Protein AF-A0A5C6DWG0-F1 (afdb_monomer_lite)

Sequence (123 aa):
MSDRATTPTRVESNRATRANASRDSISRRRLQLSQSQAAAWLCYLNQRLTSEQPRCESLDELRAQLADACWLARWKREQVDLEFCLSLLPGLTESLLGLSQQDQDREDFDVLEDMIRAVLVEN

Structure (mmCIF, N/CA/C/O backbone):
data_AF-A0A5C6DWG0-F1
#
_entry.id   AF-A0A5C6DWG0-F1
#
loop_
_atom_site.group_PDB
_atom_site.id
_atom_site.type_symbol
_atom_site.label_atom_id
_atom_site.label_alt_id
_atom_site.label_comp_id
_atom_site.label_asym_id
_atom_site.label_entity_id
_atom_site.label_seq_id
_atom_site.pdbx_PDB_ins_code
_atom_site.Cartn_x
_atom_site.Cartn_y
_atom_site.Cartn_z
_atom_site.occupancy
_atom_site.B_iso_or_equiv
_atom_site.auth_seq_id
_atom_site.auth_comp_id
_atom_site.auth_asym_id
_atom_site.auth_atom_id
_atom_site.pdbx_PDB_model_num
ATOM 1 N N . MET A 1 1 ? 29.738 -17.937 -70.908 1.00 40.81 1 MET A N 1
ATOM 2 C CA . MET A 1 1 ? 28.450 -17.615 -71.558 1.00 40.81 1 MET A CA 1
ATOM 3 C C . MET A 1 1 ? 27.417 -18.451 -70.818 1.00 40.81 1 MET A C 1
ATOM 5 O O . MET A 1 1 ? 27.542 -19.664 -70.853 1.00 40.81 1 MET A O 1
ATOM 9 N N . SER A 1 2 ? 26.763 -17.871 -69.806 1.00 39.72 2 SER A N 1
ATOM 10 C CA . SER A 1 2 ? 25.406 -17.287 -69.911 1.00 39.72 2 SER A CA 1
ATOM 11 C C . SER A 1 2 ? 24.374 -18.368 -70.240 1.00 39.72 2 SER A C 1
ATOM 13 O O . SER A 1 2 ? 24.557 -19.081 -71.212 1.00 39.72 2 SER A O 1
ATOM 15 N N . ASP A 1 3 ? 23.263 -18.557 -69.539 1.00 36.59 3 ASP A N 1
ATOM 16 C CA . ASP A 1 3 ? 22.615 -17.849 -68.433 1.00 36.59 3 ASP A CA 1
ATOM 17 C C . ASP A 1 3 ? 21.396 -18.713 -68.023 1.00 36.59 3 ASP A C 1
ATOM 19 O O . ASP A 1 3 ? 20.842 -19.374 -68.893 1.00 36.59 3 ASP A O 1
ATOM 23 N N . ARG A 1 4 ? 20.972 -18.628 -66.746 1.00 40.03 4 ARG A N 1
ATOM 24 C CA . ARG A 1 4 ? 19.569 -18.626 -66.235 1.00 40.03 4 ARG A CA 1
ATOM 25 C C . ARG A 1 4 ? 18.587 -19.758 -66.633 1.00 40.03 4 ARG A C 1
ATOM 27 O O . ARG A 1 4 ? 18.514 -20.196 -67.761 1.00 40.03 4 ARG A O 1
ATOM 34 N N . ALA A 1 5 ? 17.654 -20.210 -65.799 1.00 42.56 5 ALA A N 1
ATOM 35 C CA . ALA A 1 5 ? 17.232 -19.859 -64.450 1.00 42.56 5 ALA A CA 1
ATOM 36 C C . ALA A 1 5 ? 16.359 -21.020 -63.939 1.00 42.56 5 ALA A C 1
ATOM 38 O O . ALA A 1 5 ? 15.421 -21.425 -64.621 1.00 42.56 5 ALA A O 1
ATOM 39 N N . THR A 1 6 ? 16.634 -21.520 -62.736 1.00 46.94 6 THR A N 1
ATOM 40 C CA . THR A 1 6 ? 15.710 -22.403 -62.016 1.00 46.94 6 THR A CA 1
ATOM 41 C C . THR A 1 6 ? 14.940 -21.545 -61.026 1.00 46.94 6 THR A C 1
ATOM 43 O O . THR A 1 6 ? 15.509 -21.033 -60.065 1.00 46.94 6 THR A O 1
ATOM 46 N N . THR A 1 7 ? 13.656 -21.351 -61.291 1.00 58.94 7 THR A N 1
ATOM 47 C CA . THR A 1 7 ? 12.691 -20.707 -60.399 1.00 58.94 7 THR A CA 1
ATOM 48 C C . THR A 1 7 ? 12.403 -21.628 -59.211 1.00 58.94 7 THR A C 1
ATOM 50 O O . THR A 1 7 ? 11.969 -22.756 -59.437 1.00 58.94 7 THR A O 1
ATOM 53 N N . PRO A 1 8 ? 12.544 -21.187 -57.951 1.00 47.03 8 PRO A N 1
ATOM 54 C CA . PRO A 1 8 ? 11.820 -21.800 -56.856 1.00 47.03 8 PRO A CA 1
ATOM 55 C C . PRO A 1 8 ? 10.548 -20.993 -56.596 1.00 47.03 8 PRO A C 1
ATOM 57 O O . PRO A 1 8 ? 10.582 -19.844 -56.151 1.00 47.03 8 PRO A O 1
ATOM 60 N N . THR A 1 9 ? 9.419 -21.629 -56.893 1.00 46.72 9 THR A N 1
ATOM 61 C CA . THR A 1 9 ? 8.074 -21.245 -56.468 1.00 46.72 9 THR A CA 1
ATOM 62 C C . THR A 1 9 ? 8.080 -21.005 -54.959 1.00 46.72 9 THR A C 1
ATOM 64 O O . THR A 1 9 ? 8.202 -21.935 -54.162 1.00 46.72 9 THR A O 1
ATOM 67 N N . ARG A 1 10 ? 7.999 -19.733 -54.563 1.00 43.41 10 ARG A N 1
ATOM 68 C CA . ARG A 1 10 ? 7.852 -19.309 -53.172 1.00 43.41 10 ARG A CA 1
ATOM 69 C C . ARG A 1 10 ? 6.472 -19.755 -52.707 1.00 43.41 10 ARG A C 1
ATOM 71 O O . ARG A 1 10 ? 5.480 -19.115 -53.033 1.00 43.41 10 ARG A O 1
ATOM 78 N N . VAL A 1 11 ? 6.433 -20.861 -51.970 1.00 50.44 11 VAL A N 1
ATOM 79 C CA . VAL A 1 11 ? 5.254 -21.283 -51.216 1.00 50.44 11 VAL A CA 1
ATOM 80 C C . VAL A 1 11 ? 4.867 -20.114 -50.317 1.00 50.44 11 VAL A C 1
ATOM 82 O O . VAL A 1 11 ? 5.652 -19.671 -49.472 1.00 50.44 11 VAL A O 1
ATOM 85 N N . GLU A 1 12 ? 3.684 -19.567 -50.580 1.00 44.91 12 GLU A N 1
ATOM 86 C CA . GLU A 1 12 ? 3.007 -18.597 -49.738 1.00 44.91 12 GLU A CA 1
ATOM 87 C C . GLU A 1 12 ? 2.925 -19.178 -48.332 1.00 44.91 12 GLU A C 1
ATOM 89 O O . GLU A 1 12 ? 2.140 -20.072 -48.023 1.00 44.91 12 GLU A O 1
ATOM 94 N N . SER A 1 13 ? 3.815 -18.691 -47.472 1.00 43.88 13 SER A N 1
ATOM 95 C CA . SER A 1 13 ? 3.725 -18.929 -46.047 1.00 43.88 13 SER A CA 1
ATOM 96 C C . SER A 1 13 ? 2.511 -18.141 -45.585 1.00 43.88 13 SER A C 1
ATOM 98 O O . SER A 1 13 ? 2.581 -16.919 -45.425 1.00 43.88 13 SER A O 1
ATOM 100 N N . ASN A 1 14 ? 1.386 -18.852 -45.488 1.00 48.84 14 ASN A N 1
ATOM 101 C CA . ASN A 1 14 ? 0.136 -18.427 -44.885 1.00 48.84 14 ASN A CA 1
ATOM 102 C C . ASN A 1 14 ? 0.441 -17.757 -43.547 1.00 48.84 14 ASN A C 1
ATOM 104 O O . ASN A 1 14 ? 0.497 -18.396 -42.496 1.00 48.84 14 ASN A O 1
ATOM 108 N N . ARG A 1 15 ? 0.631 -16.436 -43.585 1.00 45.50 15 ARG A N 1
ATOM 109 C CA . ARG A 1 15 ? 0.665 -15.571 -42.413 1.00 45.50 15 ARG A CA 1
ATOM 110 C C . ARG A 1 15 ? -0.781 -15.383 -41.975 1.00 45.50 15 ARG A C 1
ATOM 112 O O . ARG A 1 15 ? -1.345 -14.297 -42.055 1.00 45.50 15 ARG A O 1
ATOM 119 N N . ALA A 1 16 ? -1.380 -16.497 -41.566 1.00 47.62 16 ALA A N 1
ATOM 120 C CA . ALA A 1 16 ? -2.624 -16.536 -40.843 1.00 47.62 16 ALA A CA 1
ATOM 121 C C . ALA A 1 16 ? -2.429 -15.684 -39.585 1.00 47.62 16 ALA A C 1
ATOM 123 O O . ALA A 1 16 ? -1.677 -16.033 -38.677 1.00 47.62 16 ALA A O 1
ATOM 124 N N . THR A 1 17 ? -3.051 -14.506 -39.608 1.00 48.50 17 THR A N 1
ATOM 125 C CA . THR A 1 17 ? -3.775 -13.949 -38.465 1.00 48.50 17 THR A CA 1
ATOM 126 C C . THR A 1 17 ? -3.097 -14.151 -37.108 1.00 48.50 17 THR A C 1
ATOM 128 O O . THR A 1 17 ? -3.560 -14.922 -36.274 1.00 48.50 17 THR A O 1
ATOM 131 N N . ARG A 1 18 ? -2.094 -13.316 -36.805 1.00 42.06 18 ARG A N 1
ATOM 132 C CA . ARG A 1 18 ? -1.976 -12.777 -35.438 1.00 42.06 18 ARG A CA 1
ATOM 133 C C . ARG A 1 18 ? -3.065 -11.717 -35.243 1.00 42.06 18 ARG A C 1
ATOM 135 O O . ARG A 1 18 ? -2.787 -10.533 -35.100 1.00 42.06 18 ARG A O 1
ATOM 142 N N . ALA A 1 19 ? -4.316 -12.160 -35.315 1.00 44.78 19 ALA A N 1
ATOM 143 C CA . ALA A 1 19 ? -5.409 -11.494 -34.636 1.00 44.78 19 ALA A CA 1
ATOM 144 C C . ALA A 1 19 ? -5.314 -11.884 -33.151 1.00 44.78 19 ALA A C 1
ATOM 146 O O . ALA A 1 19 ? -4.960 -13.019 -32.835 1.00 44.78 19 ALA A O 1
ATOM 147 N N . ASN A 1 20 ? -5.640 -10.944 -32.266 1.00 45.25 20 ASN A N 1
ATOM 148 C CA . ASN A 1 20 ? -5.812 -11.117 -30.818 1.00 45.25 20 ASN A CA 1
ATOM 149 C C . ASN A 1 20 ? -4.560 -11.206 -29.929 1.00 45.25 20 ASN A C 1
ATOM 151 O O . ASN A 1 20 ? -4.458 -12.086 -29.080 1.00 45.25 20 ASN A O 1
ATOM 155 N N . ALA A 1 21 ? -3.688 -10.196 -30.001 1.00 45.56 21 ALA A N 1
ATOM 156 C CA . ALA A 1 21 ? -2.986 -9.724 -28.795 1.00 45.56 21 ALA A CA 1
ATOM 157 C C . ALA A 1 21 ? -3.746 -8.580 -28.082 1.00 45.56 21 ALA A C 1
ATOM 159 O O . ALA A 1 21 ? -3.190 -7.887 -27.241 1.00 45.56 21 ALA A O 1
ATOM 160 N N . SER A 1 22 ? -5.028 -8.391 -28.404 1.00 49.38 22 SER A N 1
ATOM 161 C CA . SER A 1 22 ? -5.979 -7.566 -27.650 1.00 49.38 22 SER A CA 1
ATOM 162 C C . SER A 1 22 ? -6.717 -8.449 -26.639 1.00 49.38 22 SER A C 1
ATOM 164 O O . SER A 1 22 ? -7.930 -8.612 -26.714 1.00 49.38 22 SER A O 1
ATOM 166 N N . ARG A 1 23 ? -5.975 -9.120 -25.757 1.00 44.69 23 ARG A N 1
ATOM 167 C CA . ARG A 1 23 ? -6.542 -9.829 -24.605 1.00 44.69 23 ARG A CA 1
ATOM 168 C C . ARG A 1 23 ? -6.017 -9.130 -23.367 1.00 44.69 23 ARG A C 1
ATOM 170 O O . ARG A 1 23 ? -4.888 -9.379 -22.965 1.00 44.69 23 ARG A O 1
ATOM 177 N N . ASP A 1 24 ? -6.827 -8.190 -22.892 1.00 50.97 24 ASP A 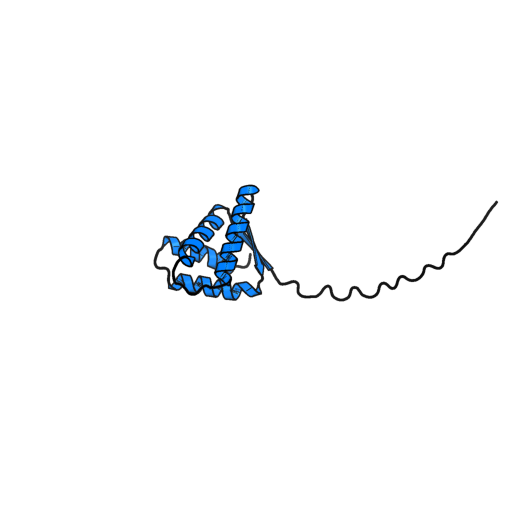N 1
ATOM 178 C CA . ASP A 1 24 ? -6.749 -7.541 -21.589 1.00 50.97 24 ASP A CA 1
ATOM 179 C C . ASP A 1 24 ? -5.336 -7.107 -21.200 1.00 50.97 24 ASP A C 1
ATOM 181 O O . ASP A 1 24 ? -4.661 -7.741 -20.388 1.00 50.97 24 ASP A O 1
ATOM 185 N N . SER A 1 25 ? -4.885 -5.974 -21.748 1.00 57.06 25 SER A N 1
ATOM 186 C CA . SER A 1 25 ? -3.895 -5.182 -21.025 1.00 57.06 25 SER A CA 1
ATOM 187 C C . SER A 1 25 ? -4.563 -4.783 -19.714 1.00 57.06 25 SER A C 1
ATOM 189 O O . SER A 1 25 ? -5.305 -3.803 -19.679 1.00 57.06 25 SER A O 1
ATOM 191 N N . ILE A 1 26 ? -4.389 -5.597 -18.669 1.00 62.94 26 ILE A N 1
ATOM 192 C CA . ILE A 1 26 ? -4.810 -5.254 -17.316 1.00 62.94 26 ILE A CA 1
ATOM 193 C C . ILE A 1 26 ? -4.208 -3.882 -17.073 1.00 62.94 26 ILE A C 1
ATOM 195 O O . ILE A 1 26 ? -2.986 -3.736 -17.094 1.00 62.94 26 ILE A O 1
ATOM 199 N N . SER A 1 27 ? -5.061 -2.869 -16.964 1.00 77.00 27 SER A N 1
ATOM 200 C CA . SER A 1 27 ? -4.600 -1.520 -16.700 1.00 77.00 27 SER A CA 1
ATOM 201 C C . SER A 1 27 ? -3.853 -1.554 -15.374 1.00 77.00 27 SER A C 1
ATOM 203 O O . SER A 1 27 ? -4.353 -2.095 -14.380 1.00 77.00 27 SER A O 1
ATOM 205 N N . ARG A 1 28 ? -2.631 -1.029 -15.379 1.00 82.62 28 ARG A N 1
ATOM 206 C CA . ARG A 1 28 ? -1.754 -1.004 -14.215 1.00 82.62 28 ARG A CA 1
ATOM 207 C C . ARG A 1 28 ? -1.450 0.427 -13.827 1.00 82.62 28 ARG A C 1
ATOM 209 O O . ARG A 1 28 ? -1.325 1.295 -14.687 1.00 82.62 28 ARG A O 1
ATOM 216 N N . ARG A 1 29 ? -1.313 0.647 -12.528 1.00 83.62 29 ARG A N 1
ATOM 217 C CA . ARG A 1 29 ? -0.895 1.915 -11.945 1.00 83.62 29 ARG A CA 1
ATOM 218 C C . ARG A 1 29 ? 0.465 1.733 -11.308 1.00 83.62 29 ARG A C 1
ATOM 220 O O . ARG A 1 29 ? 0.628 0.871 -10.450 1.00 83.62 29 ARG A O 1
ATOM 227 N N . ARG A 1 30 ? 1.419 2.568 -11.709 1.00 87.81 30 ARG A N 1
ATOM 228 C CA . ARG A 1 30 ? 2.739 2.619 -11.086 1.00 87.81 30 ARG A CA 1
ATOM 229 C C . ARG A 1 30 ? 2.754 3.676 -9.991 1.00 87.81 30 ARG A C 1
ATOM 231 O O . ARG A 1 30 ? 2.249 4.778 -10.182 1.00 87.81 30 ARG A O 1
ATOM 238 N N . LEU A 1 31 ? 3.365 3.335 -8.869 1.00 88.81 31 LEU A N 1
ATOM 239 C CA . LEU A 1 31 ? 3.609 4.216 -7.746 1.00 88.81 31 LEU A CA 1
ATOM 240 C C . LEU A 1 31 ? 5.113 4.271 -7.489 1.00 88.81 31 LEU A C 1
ATOM 242 O O . LEU A 1 31 ? 5.743 3.229 -7.314 1.00 88.81 31 LEU A O 1
ATOM 246 N N . GLN A 1 32 ? 5.676 5.476 -7.459 1.00 90.06 32 GLN A N 1
ATOM 247 C CA . GLN A 1 32 ? 7.081 5.682 -7.119 1.00 90.06 32 GLN A CA 1
ATOM 248 C C . GLN A 1 32 ? 7.176 6.243 -5.706 1.00 90.06 32 GLN A C 1
ATOM 250 O O . GLN A 1 32 ? 6.573 7.271 -5.401 1.00 90.06 32 GLN A O 1
ATOM 255 N N . LEU A 1 33 ? 7.933 5.567 -4.853 1.00 89.50 33 LEU A N 1
ATOM 256 C CA . LEU A 1 33 ? 8.138 5.929 -3.461 1.00 89.50 33 LEU A CA 1
ATOM 257 C C . LEU A 1 33 ? 9.622 6.158 -3.188 1.00 89.50 33 LEU A C 1
ATOM 259 O O . LEU A 1 33 ? 10.500 5.426 -3.660 1.00 89.50 33 LEU A O 1
ATOM 263 N N . SER A 1 34 ? 9.911 7.147 -2.344 1.00 89.62 34 SER A N 1
ATOM 264 C CA . SER A 1 34 ? 11.222 7.206 -1.700 1.00 89.62 34 SER A CA 1
ATOM 265 C C . SER A 1 34 ? 11.410 6.004 -0.765 1.00 89.62 34 SER A C 1
ATOM 267 O O . SER A 1 34 ? 10.447 5.433 -0.250 1.00 89.62 34 SER A O 1
ATOM 269 N N . GLN A 1 35 ? 12.663 5.630 -0.497 1.00 87.62 35 GLN A N 1
ATOM 270 C CA . GLN A 1 35 ? 12.958 4.525 0.423 1.00 87.62 35 GLN A CA 1
ATOM 271 C C . GLN A 1 35 ? 12.415 4.781 1.835 1.00 87.62 35 GLN A C 1
ATOM 273 O O . GLN A 1 35 ? 11.942 3.854 2.486 1.00 87.62 35 GLN A O 1
ATOM 278 N N . SER A 1 36 ? 12.454 6.034 2.302 1.00 89.38 36 SER A N 1
ATOM 279 C CA . SER A 1 36 ? 11.908 6.421 3.605 1.00 89.38 36 SER A CA 1
ATOM 280 C C . SER A 1 36 ? 10.389 6.285 3.655 1.00 89.38 36 SER A C 1
ATOM 282 O O . SER A 1 36 ? 9.879 5.747 4.633 1.00 89.38 36 SER A O 1
ATOM 284 N N . GLN A 1 37 ? 9.675 6.703 2.602 1.00 91.00 37 GLN A N 1
ATOM 285 C CA . GLN A 1 37 ? 8.221 6.521 2.522 1.00 91.00 37 GLN A CA 1
ATOM 286 C C . GLN A 1 37 ? 7.854 5.038 2.521 1.00 91.00 37 GLN A C 1
ATOM 288 O O . GLN A 1 37 ? 7.078 4.599 3.362 1.00 91.00 37 GLN A O 1
ATOM 293 N N . ALA A 1 38 ? 8.474 4.240 1.648 1.00 90.88 38 ALA A N 1
ATOM 294 C CA . ALA A 1 38 ? 8.181 2.813 1.557 1.00 90.88 38 ALA A CA 1
ATOM 295 C C . ALA A 1 38 ? 8.484 2.058 2.868 1.00 90.88 38 ALA A C 1
ATOM 297 O O . ALA A 1 38 ? 7.729 1.170 3.265 1.00 90.88 38 ALA A O 1
ATOM 298 N N . ALA A 1 39 ? 9.555 2.434 3.577 1.00 90.94 39 ALA A N 1
ATOM 299 C CA . ALA A 1 39 ? 9.875 1.870 4.884 1.00 90.94 39 ALA A CA 1
ATOM 300 C C . ALA A 1 39 ? 8.855 2.269 5.963 1.00 90.94 39 ALA A C 1
ATOM 302 O O . ALA A 1 39 ? 8.440 1.408 6.739 1.00 90.94 39 ALA A O 1
ATOM 303 N N . ALA A 1 40 ? 8.432 3.539 6.002 1.00 91.75 40 ALA A N 1
ATOM 304 C CA . ALA A 1 40 ? 7.398 4.009 6.926 1.00 91.75 40 ALA A CA 1
ATOM 305 C C . ALA A 1 40 ? 6.075 3.268 6.692 1.00 91.75 40 ALA A C 1
ATOM 307 O O . ALA A 1 40 ? 5.473 2.752 7.631 1.00 91.75 40 ALA A O 1
ATOM 308 N N . TRP A 1 41 ? 5.695 3.116 5.424 1.00 93.62 41 TRP A N 1
ATOM 309 C CA . TRP A 1 41 ? 4.498 2.394 5.018 1.00 93.62 41 TRP A CA 1
ATOM 310 C C . TRP A 1 41 ? 4.524 0.925 5.439 1.00 93.62 41 TRP A C 1
ATOM 312 O O . TRP A 1 41 ? 3.574 0.417 6.032 1.00 93.62 41 TRP A O 1
ATOM 322 N N . LEU A 1 42 ? 5.634 0.237 5.164 1.00 92.31 42 LEU A N 1
ATOM 323 C CA . LEU A 1 42 ? 5.810 -1.159 5.551 1.00 92.31 42 LEU A CA 1
ATOM 324 C C . LEU A 1 42 ? 5.804 -1.333 7.076 1.00 92.31 42 LEU A C 1
ATOM 326 O O . LEU A 1 42 ? 5.266 -2.320 7.576 1.00 92.31 42 LEU A O 1
ATOM 330 N N . CYS A 1 43 ? 6.396 -0.393 7.817 1.00 91.00 43 CYS A N 1
ATOM 331 C CA . CYS A 1 43 ? 6.387 -0.401 9.278 1.00 91.00 43 CYS A CA 1
ATOM 332 C C . CYS A 1 43 ? 4.954 -0.292 9.816 1.00 91.00 43 CYS A C 1
ATOM 334 O O . CYS A 1 43 ? 4.534 -1.156 10.586 1.00 91.00 43 CYS A O 1
ATOM 336 N N . TYR A 1 44 ? 4.194 0.694 9.330 1.00 90.44 44 TYR A N 1
ATOM 337 C CA . TYR A 1 44 ? 2.795 0.908 9.696 1.00 90.44 44 TYR A CA 1
ATOM 338 C C . TYR A 1 44 ? 1.937 -0.338 9.424 1.00 90.44 44 TYR A C 1
ATOM 340 O O . TYR A 1 44 ? 1.283 -0.862 10.326 1.00 90.44 44 TYR A O 1
ATOM 348 N N . LEU A 1 45 ? 2.014 -0.897 8.210 1.00 89.62 45 LEU A N 1
ATOM 349 C CA . LEU A 1 45 ? 1.251 -2.097 7.850 1.00 89.62 45 LEU A CA 1
ATOM 350 C C . LEU A 1 45 ? 1.641 -3.317 8.691 1.00 89.62 45 LEU A C 1
ATOM 352 O O . LEU A 1 45 ? 0.768 -4.087 9.082 1.00 89.62 45 LEU A O 1
ATOM 356 N N . ASN A 1 46 ? 2.927 -3.506 9.002 1.00 89.31 46 ASN A N 1
ATOM 357 C CA . ASN A 1 46 ? 3.353 -4.610 9.864 1.00 89.31 46 ASN A CA 1
ATOM 358 C C . ASN A 1 46 ? 2.828 -4.465 11.296 1.00 89.31 46 ASN A C 1
ATOM 360 O O . ASN A 1 46 ? 2.510 -5.479 11.898 1.00 89.31 46 ASN A O 1
ATOM 364 N N . GLN A 1 47 ? 2.729 -3.250 11.839 1.00 87.06 47 GLN A N 1
ATOM 365 C CA . GLN A 1 47 ? 2.195 -3.023 13.187 1.00 87.06 47 GLN A CA 1
ATOM 366 C C . GLN A 1 47 ? 0.673 -3.207 13.240 1.00 87.06 47 GLN A C 1
ATOM 368 O O . GLN A 1 47 ? 0.140 -3.769 14.197 1.00 87.06 47 GLN A O 1
ATOM 373 N N . ARG A 1 48 ? -0.037 -2.766 12.198 1.00 83.50 48 ARG A N 1
ATOM 374 C CA . ARG A 1 48 ? -1.506 -2.806 12.159 1.00 83.50 48 ARG A CA 1
ATOM 375 C C . ARG A 1 48 ? -2.060 -4.179 11.803 1.00 83.50 48 ARG A C 1
ATOM 377 O O . ARG A 1 48 ? -3.053 -4.609 12.379 1.00 83.50 48 ARG A O 1
ATOM 384 N N . LEU A 1 49 ? -1.386 -4.915 10.920 1.00 79.12 49 LEU A N 1
ATOM 385 C CA . LEU A 1 49 ? -1.838 -6.238 10.478 1.00 79.12 49 LEU A CA 1
ATOM 386 C C . LEU A 1 49 ? -1.432 -7.378 11.435 1.00 79.12 49 LEU A C 1
ATOM 388 O O . LEU A 1 49 ? -1.755 -8.538 11.177 1.00 79.12 49 LEU A O 1
ATOM 392 N N . THR A 1 50 ? -0.743 -7.084 12.547 1.00 72.06 50 THR A N 1
ATOM 393 C CA . THR A 1 50 ? -0.291 -8.105 13.512 1.00 72.06 50 THR A CA 1
ATOM 394 C C . THR A 1 50 ? -1.324 -8.560 14.543 1.00 72.06 50 THR A C 1
ATOM 396 O O . THR A 1 50 ? -1.104 -9.607 15.153 1.00 72.06 50 THR A O 1
ATOM 399 N N . SER A 1 51 ? -2.443 -7.858 14.750 1.00 57.28 51 SER A N 1
ATOM 400 C CA . SER A 1 51 ? -3.373 -8.199 15.840 1.00 57.28 51 SER A CA 1
ATOM 401 C C . SER A 1 51 ? -4.848 -8.045 15.469 1.00 57.28 51 SER A C 1
ATOM 403 O O . SER A 1 51 ? -5.326 -6.942 15.229 1.00 57.28 51 SER A O 1
ATOM 405 N N . GLU A 1 52 ? -5.564 -9.173 15.489 1.00 55.28 52 GLU A N 1
ATOM 406 C CA . GLU A 1 52 ? -7.022 -9.320 15.686 1.00 55.28 52 GLU A CA 1
ATOM 407 C C . GLU A 1 52 ? -7.993 -8.657 14.691 1.00 55.28 52 GLU A C 1
ATOM 409 O O . GLU A 1 52 ? -9.194 -8.923 14.754 1.00 55.28 52 GLU A O 1
ATOM 414 N N . GLN A 1 53 ? -7.518 -7.873 13.728 1.00 62.22 53 GLN A N 1
ATOM 415 C CA . GLN A 1 53 ? -8.373 -7.301 12.691 1.00 62.22 53 GLN A CA 1
ATOM 416 C C . GLN A 1 53 ? -8.681 -8.314 11.577 1.00 62.22 53 GLN A C 1
ATOM 418 O O . GLN A 1 53 ? -7.848 -9.176 11.266 1.00 62.22 53 GLN A O 1
ATOM 423 N N . PRO A 1 54 ? -9.877 -8.241 10.959 1.00 60.78 54 PRO A N 1
ATOM 424 C CA . PRO A 1 54 ? -10.200 -9.068 9.806 1.00 60.78 54 PRO A CA 1
ATOM 425 C C . PRO A 1 54 ? -9.151 -8.839 8.713 1.00 60.78 54 PRO A C 1
ATOM 427 O O . PRO A 1 54 ? -8.938 -7.713 8.267 1.00 60.78 54 PRO A O 1
ATOM 430 N N . ARG A 1 55 ? -8.472 -9.921 8.314 1.00 66.81 55 ARG A N 1
ATOM 431 C CA . ARG A 1 55 ? -7.433 -9.878 7.283 1.00 66.81 55 ARG A CA 1
ATOM 432 C C . ARG A 1 55 ? -8.038 -9.384 5.980 1.00 66.81 55 ARG A C 1
ATOM 434 O O . ARG A 1 55 ? -8.934 -10.026 5.435 1.00 66.81 55 ARG A O 1
ATOM 441 N N . CYS A 1 56 ? -7.539 -8.257 5.493 1.00 79.06 56 CYS A N 1
ATOM 442 C CA . CYS A 1 56 ? -7.851 -7.790 4.158 1.00 79.06 56 CYS A CA 1
ATOM 443 C C . CYS A 1 56 ? -6.756 -8.246 3.195 1.00 79.06 56 CYS A C 1
ATOM 445 O O . CYS A 1 56 ? -5.610 -7.807 3.306 1.00 79.06 56 CYS A O 1
ATOM 447 N N . GLU A 1 57 ? -7.129 -9.086 2.228 1.00 84.75 57 GLU A N 1
ATOM 448 C CA . GLU A 1 57 ? -6.214 -9.620 1.213 1.00 84.75 57 GLU A CA 1
ATOM 449 C C . GLU A 1 57 ? -5.475 -8.503 0.459 1.00 84.75 57 GLU A C 1
ATOM 451 O O . GLU A 1 57 ? -4.271 -8.606 0.242 1.00 84.75 57 GLU A O 1
ATOM 456 N N . SER A 1 58 ? -6.154 -7.392 0.153 1.00 85.50 58 SER A N 1
ATOM 457 C CA . SER A 1 58 ? -5.558 -6.241 -0.541 1.00 85.50 58 SER A CA 1
ATOM 458 C C . SER A 1 58 ? -4.444 -5.564 0.267 1.00 85.50 58 SER A C 1
ATOM 460 O O . SER A 1 58 ? -3.446 -5.119 -0.301 1.00 85.50 58 SER A O 1
ATOM 462 N N . LEU A 1 59 ? -4.591 -5.478 1.595 1.00 88.38 59 LEU A N 1
ATOM 463 C CA . LEU A 1 59 ? -3.565 -4.899 2.472 1.00 88.38 59 LEU A CA 1
ATOM 464 C C . LEU A 1 59 ? -2.394 -5.862 2.678 1.00 88.38 59 LEU A C 1
ATOM 466 O O . LEU A 1 59 ? -1.243 -5.425 2.717 1.00 88.38 59 LEU A O 1
ATOM 470 N N . ASP A 1 60 ? -2.674 -7.164 2.768 1.00 88.00 60 ASP A N 1
ATOM 471 C CA . ASP A 1 60 ? -1.638 -8.196 2.817 1.00 88.00 60 ASP A CA 1
ATOM 472 C C . ASP A 1 60 ? -0.808 -8.225 1.527 1.00 88.00 60 ASP A C 1
ATOM 474 O O . ASP A 1 60 ? 0.421 -8.326 1.586 1.00 88.00 60 ASP A O 1
ATOM 478 N N . GLU A 1 61 ? -1.455 -8.071 0.371 1.00 87.50 61 GLU A N 1
ATOM 479 C CA . GLU A 1 61 ? -0.777 -7.972 -0.919 1.00 87.50 61 GLU A CA 1
ATOM 480 C C . GLU A 1 61 ? 0.080 -6.702 -1.006 1.00 87.50 61 GLU A C 1
ATOM 482 O O . GLU A 1 61 ? 1.262 -6.792 -1.348 1.00 87.50 61 GLU A O 1
ATOM 487 N N . LEU A 1 62 ? -0.453 -5.535 -0.617 1.00 89.56 62 LEU A N 1
ATOM 488 C CA . LEU A 1 62 ? 0.326 -4.293 -0.557 1.00 89.56 62 LEU A CA 1
ATOM 489 C C . LEU A 1 62 ? 1.552 -4.447 0.356 1.00 89.56 62 LEU A C 1
ATOM 491 O O . LEU A 1 62 ? 2.657 -4.046 -0.014 1.00 89.56 62 LEU A O 1
ATOM 495 N N . ARG A 1 63 ? 1.382 -5.052 1.537 1.00 91.06 63 ARG A N 1
ATOM 496 C CA . ARG A 1 63 ? 2.472 -5.302 2.488 1.00 91.06 63 ARG A CA 1
ATOM 497 C C . ARG A 1 63 ? 3.552 -6.199 1.885 1.00 91.06 63 ARG A C 1
ATOM 499 O O . ARG A 1 63 ? 4.737 -5.906 2.047 1.00 91.06 63 ARG A O 1
ATOM 506 N N . ALA A 1 64 ? 3.163 -7.271 1.196 1.00 89.38 64 ALA A N 1
ATOM 507 C CA . ALA A 1 64 ? 4.098 -8.172 0.526 1.00 89.38 64 ALA A CA 1
ATOM 508 C C . ALA A 1 64 ? 4.872 -7.452 -0.591 1.00 89.38 64 ALA A C 1
ATOM 510 O O . ALA A 1 64 ? 6.102 -7.503 -0.614 1.00 89.38 64 ALA A O 1
ATOM 511 N N . GLN A 1 65 ? 4.174 -6.703 -1.449 1.00 89.75 65 GLN A N 1
ATOM 512 C CA . GLN A 1 65 ? 4.805 -5.929 -2.522 1.00 89.75 65 GLN A CA 1
ATOM 513 C C . GLN A 1 65 ? 5.767 -4.862 -1.975 1.00 89.75 65 GLN A C 1
ATOM 515 O O . GLN A 1 65 ? 6.874 -4.709 -2.489 1.00 89.75 65 GLN A O 1
ATOM 520 N N . LEU A 1 66 ? 5.392 -4.159 -0.900 1.00 91.06 66 LEU A N 1
ATOM 521 C CA . LEU A 1 66 ? 6.267 -3.207 -0.211 1.00 91.06 66 LEU A CA 1
ATOM 522 C C . LEU A 1 66 ? 7.508 -3.881 0.373 1.00 91.06 66 LEU A C 1
ATOM 524 O O . LEU A 1 66 ? 8.599 -3.326 0.269 1.00 91.06 66 LEU A O 1
ATOM 528 N N . ALA A 1 67 ? 7.366 -5.058 0.985 1.00 90.56 67 ALA A N 1
ATOM 529 C CA . ALA A 1 67 ? 8.498 -5.797 1.537 1.00 90.56 67 ALA A CA 1
ATOM 530 C C . ALA A 1 67 ? 9.506 -6.174 0.442 1.00 90.56 67 ALA A C 1
ATOM 532 O O . ALA A 1 67 ? 10.703 -5.902 0.588 1.00 90.56 67 ALA A O 1
ATOM 533 N N . ASP A 1 68 ? 9.017 -6.714 -0.675 1.00 89.00 68 ASP A N 1
ATOM 534 C CA . ASP A 1 68 ? 9.846 -7.092 -1.819 1.00 89.00 68 ASP A CA 1
ATOM 535 C C . ASP A 1 68 ? 10.510 -5.869 -2.461 1.00 89.00 68 ASP A C 1
ATOM 537 O O . ASP A 1 68 ? 11.719 -5.867 -2.719 1.00 89.00 68 ASP A O 1
ATOM 541 N N . ALA A 1 69 ? 9.755 -4.791 -2.670 1.00 86.69 69 ALA A N 1
ATOM 542 C CA . ALA A 1 69 ? 10.269 -3.591 -3.311 1.00 86.69 69 ALA A CA 1
ATOM 543 C C . ALA A 1 69 ? 11.265 -2.833 -2.416 1.00 86.69 69 ALA A C 1
ATOM 545 O O . ALA A 1 69 ? 12.302 -2.384 -2.905 1.00 86.69 69 ALA A O 1
ATOM 546 N N . CYS A 1 70 ? 11.032 -2.761 -1.101 1.00 87.75 70 CYS A N 1
ATOM 547 C CA . CYS A 1 70 ? 12.000 -2.234 -0.132 1.00 87.75 70 CYS A CA 1
ATOM 548 C C . CYS A 1 70 ? 13.293 -3.055 -0.117 1.00 87.75 70 CYS A C 1
ATOM 550 O O . CYS A 1 70 ? 14.390 -2.488 -0.070 1.00 87.75 70 CYS A O 1
ATOM 552 N N . TRP A 1 71 ? 13.182 -4.387 -0.172 1.00 86.81 71 TRP A N 1
ATOM 553 C CA . TRP A 1 71 ? 14.346 -5.259 -0.271 1.00 86.81 71 TRP A CA 1
ATOM 554 C C . TRP A 1 71 ? 15.126 -4.957 -1.558 1.00 86.81 71 TRP A C 1
ATOM 556 O O . TRP A 1 71 ? 16.308 -4.621 -1.487 1.00 86.81 71 TRP A O 1
ATOM 566 N N . LEU A 1 72 ? 14.468 -4.952 -2.720 1.00 83.12 72 LEU A N 1
ATOM 567 C CA . LEU A 1 72 ? 15.103 -4.647 -4.008 1.00 83.12 72 LEU A CA 1
ATOM 568 C C . LEU A 1 72 ? 15.747 -3.254 -4.047 1.00 83.12 72 LEU A C 1
ATOM 570 O O . LEU A 1 72 ? 16.893 -3.126 -4.486 1.00 83.12 72 LEU A O 1
ATOM 574 N N . ALA A 1 73 ? 15.059 -2.224 -3.553 1.00 82.12 73 ALA A N 1
ATOM 575 C CA . ALA A 1 73 ? 15.561 -0.853 -3.514 1.00 82.12 73 ALA A CA 1
ATOM 576 C C . ALA A 1 73 ? 16.810 -0.724 -2.636 1.00 82.12 73 ALA A C 1
ATOM 578 O O . ALA A 1 73 ? 17.773 -0.054 -3.019 1.00 82.12 73 ALA A O 1
ATOM 579 N N . ARG A 1 74 ? 16.855 -1.428 -1.497 1.00 80.94 74 ARG A N 1
ATOM 580 C CA . ARG A 1 74 ? 18.048 -1.487 -0.642 1.00 80.94 74 ARG A CA 1
ATOM 581 C C . ARG A 1 74 ? 19.238 -2.119 -1.366 1.00 80.94 74 ARG A C 1
ATOM 583 O O . ARG A 1 74 ? 20.362 -1.645 -1.209 1.00 80.94 74 ARG A O 1
ATOM 590 N N . TRP A 1 75 ? 19.003 -3.164 -2.158 1.00 78.81 75 TRP A N 1
ATOM 591 C CA . TRP A 1 75 ? 20.055 -3.830 -2.931 1.00 78.81 75 TRP A CA 1
ATOM 592 C C . TRP A 1 75 ? 20.546 -2.994 -4.117 1.00 78.81 75 TRP A C 1
ATOM 594 O O . TRP A 1 75 ? 21.748 -2.957 -4.376 1.00 78.81 75 TRP A O 1
ATOM 604 N N . LYS A 1 76 ? 19.642 -2.304 -4.819 1.00 75.31 76 LYS A N 1
ATOM 605 C CA . LYS A 1 76 ? 19.961 -1.542 -6.038 1.00 75.31 76 LYS A CA 1
ATOM 606 C C . LYS A 1 76 ? 20.278 -0.062 -5.804 1.00 75.31 76 LYS A C 1
ATOM 608 O O . LYS A 1 76 ? 20.762 0.594 -6.717 1.00 75.31 76 LYS A O 1
ATOM 613 N N . ARG A 1 77 ? 20.058 0.455 -4.587 1.00 70.94 77 ARG A N 1
ATOM 614 C CA . ARG A 1 77 ? 20.118 1.895 -4.247 1.00 70.94 77 ARG A CA 1
ATOM 615 C C . ARG A 1 77 ? 19.200 2.751 -5.131 1.00 70.94 77 ARG A C 1
ATOM 617 O O . ARG A 1 77 ? 19.516 3.896 -5.439 1.00 70.94 77 ARG A O 1
ATOM 624 N N . GLU A 1 78 ? 18.067 2.182 -5.521 1.00 77.69 78 GLU A N 1
ATOM 625 C CA . GLU A 1 78 ? 17.064 2.812 -6.382 1.00 77.69 78 GLU A CA 1
ATOM 626 C C . GLU A 1 78 ? 15.847 3.264 -5.560 1.00 77.69 78 GLU A C 1
ATOM 628 O O . GLU A 1 78 ? 15.745 2.983 -4.359 1.00 77.69 78 GLU A O 1
ATOM 633 N N . GLN A 1 79 ? 14.940 4.001 -6.203 1.00 82.94 79 GLN A N 1
ATOM 634 C CA . GLN A 1 79 ? 13.616 4.279 -5.646 1.00 82.94 79 GLN A CA 1
ATOM 635 C C . GLN A 1 79 ? 12.775 2.996 -5.585 1.00 82.94 79 GLN A C 1
ATOM 637 O O . GLN A 1 79 ? 13.081 2.002 -6.244 1.00 82.94 79 GLN A O 1
ATOM 642 N N . VAL A 1 80 ? 11.727 3.015 -4.764 1.00 85.38 80 VAL A N 1
ATOM 643 C CA . VAL A 1 80 ? 10.782 1.905 -4.648 1.00 85.38 80 VAL A CA 1
ATOM 644 C C . VAL A 1 80 ? 9.681 2.107 -5.681 1.00 85.38 80 VAL A C 1
ATOM 646 O O . VAL A 1 80 ? 8.931 3.074 -5.609 1.00 85.38 80 VAL A O 1
ATOM 649 N N . ASP A 1 81 ? 9.585 1.191 -6.638 1.00 87.69 81 ASP A N 1
ATOM 650 C CA . ASP A 1 81 ? 8.512 1.166 -7.627 1.00 87.69 81 ASP A CA 1
ATOM 651 C C . ASP A 1 81 ? 7.518 0.052 -7.288 1.00 87.69 81 ASP A C 1
ATOM 653 O O . ASP A 1 81 ? 7.896 -1.119 -7.220 1.00 87.69 81 ASP A O 1
ATOM 657 N N . LEU A 1 82 ? 6.249 0.415 -7.112 1.00 87.31 82 LEU A N 1
ATOM 658 C CA . LEU A 1 82 ? 5.135 -0.523 -6.963 1.00 87.31 82 LEU A CA 1
ATOM 659 C C . LEU A 1 82 ? 4.237 -0.452 -8.195 1.00 87.31 82 LEU A C 1
ATOM 661 O O . LEU A 1 82 ? 4.027 0.622 -8.758 1.00 87.31 82 LEU A O 1
ATOM 665 N N . GLU A 1 83 ? 3.696 -1.591 -8.617 1.00 86.00 83 GLU A N 1
ATOM 666 C CA . GLU A 1 83 ? 2.778 -1.669 -9.751 1.00 86.00 83 GLU A CA 1
ATOM 667 C C . GLU A 1 83 ? 1.509 -2.419 -9.335 1.00 86.00 83 GLU A C 1
ATOM 669 O O . GLU A 1 83 ? 1.546 -3.606 -9.021 1.00 86.00 83 GLU A O 1
ATOM 674 N N . PHE A 1 84 ? 0.377 -1.719 -9.346 1.00 81.44 84 PHE A N 1
ATOM 675 C CA . PHE A 1 84 ? -0.921 -2.249 -8.938 1.00 81.44 84 PHE A CA 1
ATOM 676 C C . PHE A 1 84 ? -1.800 -2.527 -10.150 1.00 81.44 84 PHE A C 1
ATOM 678 O O . PHE A 1 84 ? -1.858 -1.725 -11.084 1.00 81.44 84 PHE A O 1
ATOM 685 N N . CYS A 1 85 ? -2.561 -3.618 -10.115 1.00 81.75 85 CYS A N 1
ATOM 686 C CA . CYS A 1 85 ? -3.672 -3.796 -11.047 1.00 81.75 85 CYS A CA 1
ATOM 687 C C . CYS A 1 85 ? -4.799 -2.825 -10.668 1.00 81.75 85 CYS A C 1
ATOM 689 O O . CYS A 1 85 ? -5.200 -2.788 -9.505 1.00 81.75 85 CYS A O 1
ATOM 691 N N . LEU A 1 86 ? -5.355 -2.076 -11.631 1.00 80.62 86 LEU A N 1
ATOM 692 C CA . LEU A 1 86 ? -6.432 -1.113 -11.342 1.00 80.62 86 LEU A CA 1
ATOM 693 C C . LEU A 1 86 ? -7.656 -1.770 -10.684 1.00 80.62 86 LEU A C 1
ATOM 695 O O . LEU A 1 8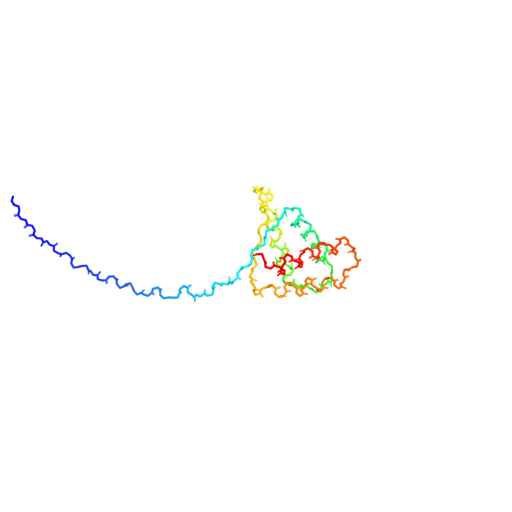6 ? -8.351 -1.122 -9.912 1.00 80.62 86 LEU A O 1
ATOM 699 N N . SER A 1 87 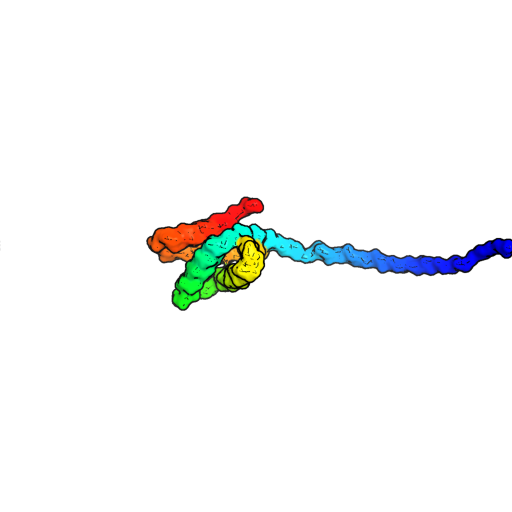? -7.901 -3.058 -10.942 1.00 82.25 87 SER A N 1
ATOM 700 C CA . SER A 1 87 ? -8.988 -3.825 -10.322 1.00 82.25 87 SER A CA 1
ATOM 701 C C . SER A 1 87 ? -8.832 -4.023 -8.811 1.00 82.25 87 SER A C 1
ATOM 703 O O . SER A 1 87 ? -9.828 -4.264 -8.139 1.00 82.25 87 SER A O 1
ATOM 705 N N . LEU A 1 88 ? -7.609 -3.936 -8.278 1.00 80.62 88 LEU A N 1
ATOM 706 C CA . LEU A 1 88 ? -7.317 -4.099 -6.849 1.00 80.62 88 LEU A CA 1
ATOM 707 C C . LEU A 1 88 ? -7.377 -2.770 -6.086 1.00 80.62 88 LEU A C 1
ATOM 709 O O . LEU A 1 88 ? -7.538 -2.771 -4.867 1.00 80.62 88 LEU A O 1
ATOM 713 N N . LEU A 1 89 ? -7.285 -1.635 -6.793 1.00 84.25 89 LEU A N 1
ATOM 714 C CA . LEU A 1 89 ? -7.288 -0.312 -6.168 1.00 84.25 89 LEU A CA 1
ATOM 715 C C . LEU A 1 89 ? -8.555 -0.032 -5.352 1.00 84.25 89 LEU A C 1
ATOM 717 O O . LEU A 1 89 ? -8.387 0.428 -4.229 1.00 84.25 89 LEU A O 1
ATOM 721 N N . PRO A 1 90 ? -9.789 -0.331 -5.814 1.00 86.00 90 PRO A N 1
ATOM 722 C CA . PRO A 1 90 ? -10.985 -0.053 -5.019 1.00 86.00 90 PRO A CA 1
ATOM 723 C C . PRO A 1 90 ? -10.959 -0.761 -3.661 1.00 86.00 90 PRO A C 1
ATOM 725 O O . PRO A 1 90 ? -11.118 -0.115 -2.630 1.00 86.00 90 PRO A O 1
ATOM 728 N N . GLY A 1 91 ? -10.654 -2.065 -3.650 1.00 86.81 91 GLY A N 1
ATOM 729 C CA . GLY A 1 91 ? -10.562 -2.839 -2.411 1.00 86.81 91 GLY A CA 1
ATOM 730 C C . GLY A 1 91 ? -9.428 -2.359 -1.505 1.00 86.81 91 GLY A C 1
ATOM 731 O O . GLY A 1 91 ? -9.593 -2.291 -0.288 1.00 86.81 91 GLY A O 1
ATOM 732 N N . LEU A 1 92 ? -8.286 -1.973 -2.081 1.00 88.06 92 LEU A N 1
ATOM 733 C CA . LEU A 1 92 ? -7.182 -1.388 -1.323 1.00 88.06 92 LEU A CA 1
ATOM 734 C C . LEU A 1 92 ? -7.577 -0.044 -0.691 1.00 88.06 92 LEU A C 1
ATOM 736 O O . LEU A 1 92 ? -7.367 0.157 0.502 1.00 88.06 92 LEU A O 1
ATOM 740 N N . THR A 1 93 ? -8.181 0.856 -1.465 1.00 88.25 93 THR A N 1
ATOM 741 C CA . THR A 1 93 ? -8.640 2.168 -0.998 1.00 88.25 93 THR A CA 1
ATOM 742 C C . THR A 1 93 ? -9.680 2.037 0.109 1.00 88.25 93 THR A C 1
ATOM 744 O O . THR A 1 93 ? -9.545 2.697 1.136 1.00 88.25 93 THR A O 1
ATOM 747 N N . GLU A 1 94 ? -10.686 1.176 -0.057 1.00 88.69 94 GLU A N 1
ATOM 748 C CA . GLU A 1 94 ? -11.702 0.923 0.973 1.00 88.69 94 GLU A CA 1
ATOM 749 C C . GLU A 1 94 ? -11.070 0.442 2.281 1.00 88.69 94 GLU A C 1
ATOM 751 O O . GLU A 1 94 ? -11.453 0.878 3.365 1.00 88.69 94 GLU A O 1
ATOM 756 N N . SER A 1 95 ? -10.046 -0.402 2.180 1.00 89.00 95 SER A N 1
ATOM 757 C CA . SER A 1 95 ? -9.345 -0.947 3.342 1.00 89.00 95 SER A CA 1
ATOM 758 C C . SER A 1 95 ? -8.509 0.104 4.064 1.00 89.00 95 SER A C 1
ATOM 760 O O . SER A 1 95 ? -8.545 0.180 5.290 1.00 89.00 95 SER A O 1
ATOM 762 N N . LEU A 1 96 ? -7.803 0.956 3.316 1.00 89.19 96 LEU A N 1
ATOM 763 C CA . LEU A 1 96 ? -7.052 2.080 3.878 1.00 89.19 96 LEU A CA 1
ATOM 764 C C . LEU A 1 96 ? -7.987 3.106 4.546 1.00 89.19 96 LEU A C 1
ATOM 766 O O . LEU A 1 96 ? -7.697 3.580 5.641 1.00 89.19 96 LEU A O 1
ATOM 770 N N . LEU A 1 97 ? -9.144 3.398 3.942 1.00 88.69 97 LEU A N 1
ATOM 771 C CA . LEU A 1 97 ? -10.177 4.249 4.550 1.00 88.69 97 LEU A CA 1
ATOM 772 C C . LEU A 1 97 ? -10.819 3.606 5.790 1.00 88.69 97 LEU A C 1
ATOM 774 O O . LEU A 1 97 ? -11.243 4.309 6.706 1.00 88.69 97 LEU A O 1
ATOM 778 N N . GLY A 1 98 ? -10.905 2.276 5.837 1.00 86.75 98 GLY A N 1
ATOM 779 C CA . GLY A 1 98 ? -11.333 1.543 7.028 1.00 86.75 98 GLY A CA 1
ATOM 780 C C . GLY A 1 98 ? -10.353 1.719 8.188 1.00 86.75 98 GLY A C 1
ATOM 781 O O . GLY A 1 98 ? -10.774 2.018 9.306 1.00 86.75 98 GLY A O 1
ATOM 782 N N . LEU A 1 99 ? -9.048 1.621 7.911 1.00 85.00 99 LEU A N 1
ATOM 783 C CA . LEU A 1 99 ? -8.001 1.882 8.904 1.00 85.00 99 LEU A CA 1
ATOM 784 C C . LEU A 1 99 ? -8.057 3.326 9.421 1.00 85.00 99 LEU A C 1
ATOM 786 O O . LEU A 1 99 ? -7.915 3.545 10.622 1.00 85.00 99 LEU A O 1
ATOM 790 N N . SER A 1 100 ? -8.369 4.306 8.564 1.00 84.44 100 SER A N 1
ATOM 791 C CA . SER A 1 100 ? -8.367 5.723 8.965 1.00 84.44 100 SER A CA 1
ATOM 792 C C . SER A 1 100 ? -9.488 6.078 9.934 1.00 84.44 100 SER A C 1
ATOM 794 O O . SER A 1 100 ? -9.420 7.097 10.610 1.00 84.44 100 SER A O 1
ATOM 796 N N . GLN A 1 101 ? -10.540 5.261 9.993 1.00 81.38 101 GLN A N 1
ATOM 797 C CA . GLN A 1 101 ? -11.629 5.419 10.961 1.00 81.38 101 GLN A CA 1
ATOM 798 C C . GLN A 1 101 ? -11.287 4.815 12.328 1.00 81.38 101 GLN A C 1
ATOM 800 O O . GLN A 1 101 ? -11.935 5.138 13.322 1.00 81.38 101 GLN A O 1
ATOM 805 N N . GLN A 1 102 ? -10.302 3.919 12.373 1.00 77.69 102 GLN A N 1
ATOM 806 C CA . GLN A 1 102 ? -9.870 3.226 13.584 1.00 77.69 102 GLN A CA 1
ATOM 807 C C . GLN A 1 102 ? -8.654 3.891 14.228 1.00 77.69 102 GLN A C 1
ATOM 809 O O . GLN A 1 102 ? -8.434 3.714 15.426 1.00 77.69 102 GLN A O 1
ATOM 814 N N . ASP A 1 103 ? -7.878 4.646 13.451 1.00 70.44 103 ASP A N 1
ATOM 815 C CA . ASP A 1 103 ? -6.656 5.271 13.928 1.00 70.44 103 ASP A CA 1
ATOM 816 C C . ASP A 1 103 ? -6.901 6.604 14.646 1.00 70.44 103 ASP A C 1
ATOM 818 O O . ASP A 1 103 ? -7.499 7.526 14.092 1.00 70.44 103 ASP A O 1
ATOM 822 N N . GLN A 1 104 ? -6.443 6.700 15.898 1.00 65.31 104 GLN A N 1
ATOM 823 C CA . GLN A 1 104 ? -6.531 7.916 16.723 1.00 65.31 104 GLN A CA 1
ATOM 824 C C . GLN A 1 104 ? -5.161 8.555 16.986 1.00 65.31 104 GLN A C 1
ATOM 826 O O . GLN A 1 104 ? -5.105 9.697 17.449 1.00 65.31 104 GLN A O 1
ATOM 831 N N . ASP A 1 105 ? -4.067 7.852 16.676 1.00 76.25 105 ASP A N 1
ATOM 832 C CA . ASP A 1 105 ? -2.713 8.370 16.841 1.00 76.25 105 ASP A CA 1
ATOM 833 C C . ASP A 1 105 ? -2.301 9.217 15.634 1.00 76.25 105 ASP A C 1
ATOM 835 O O . ASP A 1 105 ? -2.385 8.808 14.477 1.00 76.25 105 ASP A O 1
ATOM 839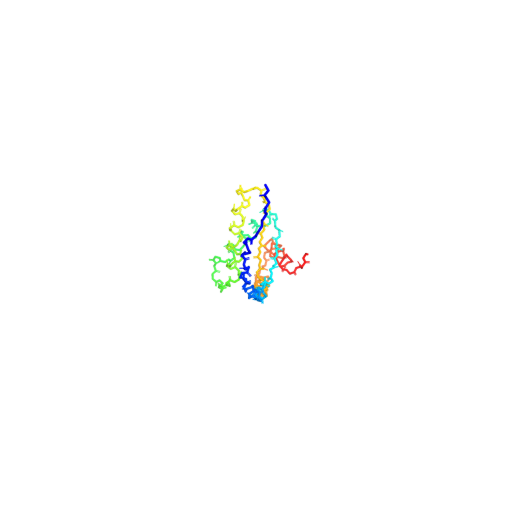 N N . ARG A 1 106 ? -1.854 10.444 15.914 1.00 71.25 106 ARG A N 1
ATOM 840 C CA . ARG A 1 106 ? -1.629 11.476 14.893 1.00 71.25 106 ARG A CA 1
ATOM 841 C C . ARG A 1 106 ? -0.477 11.152 13.934 1.00 71.25 106 ARG A C 1
ATOM 843 O O . ARG A 1 106 ? -0.585 11.467 12.759 1.00 71.25 106 ARG A O 1
ATOM 850 N N . GLU A 1 107 ? 0.603 10.542 14.424 1.00 72.50 107 GLU A N 1
ATOM 851 C CA . GLU A 1 107 ? 1.761 10.178 13.584 1.00 72.50 107 GLU A CA 1
ATOM 852 C C . GLU A 1 107 ? 1.431 9.029 12.620 1.00 72.50 107 GLU A C 1
ATOM 854 O O . GLU A 1 107 ? 1.821 9.052 11.454 1.00 72.50 107 GLU A O 1
ATOM 859 N N . ASP A 1 108 ? 0.650 8.060 13.089 1.00 79.62 108 ASP A N 1
ATOM 860 C CA . ASP A 1 108 ? 0.162 6.930 12.299 1.00 79.62 108 ASP A CA 1
ATOM 861 C C . ASP A 1 108 ? -0.844 7.381 11.230 1.00 79.62 108 ASP A C 1
ATOM 863 O O . ASP A 1 108 ? -0.838 6.887 10.097 1.00 79.62 108 ASP A O 1
ATOM 867 N N . PHE A 1 109 ? -1.654 8.390 11.560 1.00 84.75 109 PHE A N 1
ATOM 868 C CA . PHE A 1 109 ? -2.591 9.001 10.626 1.00 84.75 109 PHE A CA 1
ATOM 869 C C . PHE A 1 109 ? -1.888 9.682 9.443 1.00 84.75 109 PHE A C 1
ATOM 871 O O . PHE A 1 109 ? -2.353 9.544 8.313 1.00 84.75 109 PHE A O 1
ATOM 878 N N . ASP A 1 110 ? -0.757 10.362 9.663 1.00 88.38 110 ASP A N 1
ATOM 879 C CA . ASP A 1 110 ? -0.010 11.028 8.584 1.00 88.38 110 ASP A CA 1
ATOM 880 C C . ASP A 1 110 ? 0.525 10.012 7.553 1.00 88.38 110 ASP A C 1
ATOM 882 O O . ASP A 1 110 ? 0.464 10.249 6.343 1.00 88.38 110 ASP A O 1
ATOM 886 N N . VAL A 1 111 ? 1.009 8.848 8.012 1.00 90.62 111 VAL A N 1
ATOM 887 C CA . VAL A 1 111 ? 1.479 7.762 7.129 1.00 90.62 111 VAL A CA 1
ATOM 888 C C . VAL A 1 111 ? 0.320 7.165 6.334 1.00 90.62 111 VAL A C 1
ATOM 890 O O . VAL A 1 111 ? 0.446 6.920 5.131 1.00 90.62 111 VAL A O 1
ATOM 893 N N . LEU A 1 112 ? -0.821 6.949 6.985 1.00 89.81 112 LEU A N 1
ATOM 894 C CA . LEU A 1 112 ? -2.009 6.416 6.334 1.00 89.81 112 LEU A CA 1
ATOM 895 C C . LEU A 1 112 ? -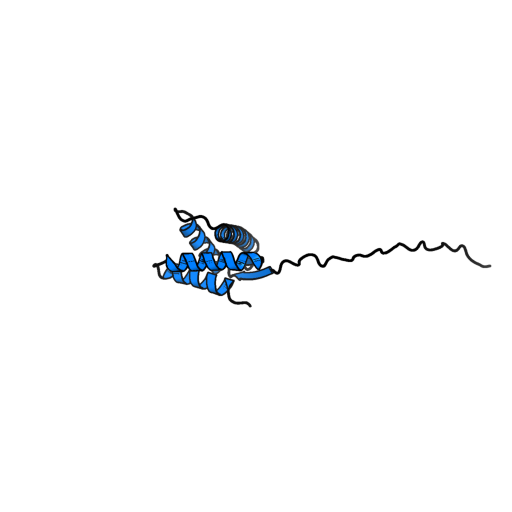2.611 7.400 5.320 1.00 89.81 112 LEU A C 1
ATOM 897 O O . LEU A 1 112 ? -3.032 6.998 4.234 1.00 89.81 112 LEU A O 1
ATOM 901 N N . GLU A 1 113 ? -2.636 8.693 5.639 1.00 90.06 113 GLU A N 1
ATOM 902 C CA . GLU A 1 113 ? -3.093 9.725 4.712 1.00 90.06 113 GLU A CA 1
ATOM 903 C C . GLU A 1 113 ? -2.188 9.795 3.473 1.00 90.06 113 GLU A C 1
ATOM 905 O O . GLU A 1 113 ? -2.693 9.873 2.347 1.00 90.06 113 GLU A O 1
ATOM 910 N N . ASP A 1 114 ? -0.866 9.708 3.657 1.00 91.62 114 ASP A N 1
ATOM 911 C CA . ASP A 1 114 ? 0.102 9.628 2.558 1.00 91.62 114 ASP A CA 1
ATOM 912 C C . ASP A 1 114 ? -0.185 8.420 1.650 1.00 91.62 114 ASP A C 1
ATOM 914 O O . ASP A 1 114 ? -0.283 8.586 0.431 1.00 91.62 114 ASP A O 1
ATOM 918 N N . MET A 1 115 ? -0.442 7.235 2.224 1.00 91.25 115 MET A N 1
ATOM 919 C CA . MET A 1 115 ? -0.865 6.046 1.467 1.00 91.25 115 MET A CA 1
ATOM 920 C C . MET A 1 115 ? -2.121 6.294 0.639 1.00 91.25 115 MET A C 1
ATOM 922 O O . MET A 1 115 ? -2.142 6.016 -0.561 1.00 91.25 115 MET A O 1
ATOM 926 N N . ILE A 1 116 ? -3.175 6.817 1.265 1.00 90.38 116 ILE A N 1
ATOM 927 C CA . ILE A 1 116 ? -4.465 7.043 0.608 1.00 90.38 116 ILE A CA 1
ATOM 928 C C . ILE A 1 116 ? -4.301 8.028 -0.550 1.00 90.38 116 ILE A C 1
ATOM 930 O O . ILE A 1 116 ? -4.763 7.753 -1.659 1.00 90.38 116 ILE A O 1
ATOM 934 N N . ARG A 1 117 ? -3.601 9.149 -0.335 1.00 90.06 117 ARG A N 1
ATOM 935 C CA . ARG A 1 117 ? -3.337 10.143 -1.388 1.00 90.06 117 ARG A CA 1
ATOM 936 C C . ARG A 1 117 ? -2.554 9.530 -2.542 1.00 90.06 117 ARG A C 1
ATOM 938 O O . ARG A 1 117 ? -2.939 9.692 -3.696 1.00 90.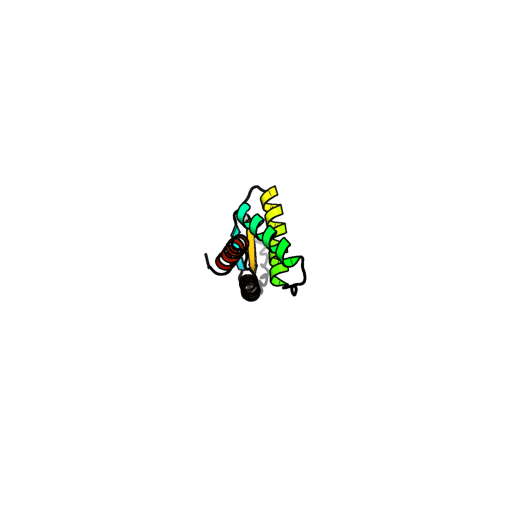06 117 ARG A O 1
ATOM 945 N N . ALA A 1 118 ? -1.497 8.791 -2.235 1.00 88.44 118 ALA A N 1
ATOM 946 C CA . ALA A 1 118 ? -0.637 8.156 -3.220 1.00 88.44 118 ALA A CA 1
ATOM 947 C C . ALA A 1 118 ? -1.358 7.065 -4.035 1.00 88.44 118 ALA A C 1
ATOM 949 O O . ALA A 1 118 ? -1.073 6.899 -5.221 1.00 88.44 118 ALA A O 1
ATOM 950 N N . VAL A 1 119 ? -2.323 6.355 -3.441 1.00 86.31 119 VAL A N 1
ATOM 951 C CA . VAL A 1 119 ? -3.151 5.334 -4.110 1.00 86.31 119 VAL A CA 1
ATOM 952 C C . VAL A 1 119 ? -4.323 5.944 -4.889 1.00 86.31 119 VAL A C 1
ATOM 954 O O . VAL A 1 119 ? -4.751 5.357 -5.880 1.00 86.31 119 VAL A O 1
ATOM 957 N N . LEU A 1 120 ? -4.824 7.120 -4.496 1.00 82.94 120 LEU A N 1
ATOM 958 C CA . LEU A 1 120 ? -5.953 7.791 -5.152 1.00 82.94 120 LEU A CA 1
ATOM 959 C C . LEU A 1 120 ? -5.536 8.733 -6.286 1.00 82.94 120 LEU A C 1
ATOM 961 O O . LEU A 1 120 ? -6.125 8.680 -7.363 1.00 82.94 120 LEU A O 1
ATOM 965 N N . VAL A 1 121 ? -4.515 9.569 -6.095 1.00 74.25 121 VAL A N 1
ATOM 966 C CA . VAL A 1 121 ? -4.163 10.641 -7.045 1.00 74.25 121 VAL A CA 1
ATOM 967 C C . VAL A 1 121 ? -3.481 10.067 -8.283 1.00 74.25 121 VAL A C 1
ATOM 969 O O . VAL A 1 121 ? -2.355 9.593 -8.184 1.00 74.25 121 VAL A O 1
ATOM 972 N N . GLU A 1 122 ? -4.150 10.058 -9.436 1.00 55.72 122 GLU A N 1
ATOM 973 C CA . GLU A 1 122 ? -3.490 9.767 -10.716 1.00 55.72 122 GLU A CA 1
ATOM 974 C C . GLU A 1 122 ? -2.369 10.794 -10.941 1.00 55.72 122 GLU A C 1
ATOM 976 O O . GLU A 1 122 ? -2.635 11.996 -10.971 1.00 55.72 122 GLU A O 1
ATOM 981 N N . ASN A 1 123 ? -1.122 10.322 -11.041 1.00 47.53 123 ASN A N 1
ATOM 982 C CA . ASN A 1 123 ? 0.010 11.123 -11.516 1.00 47.53 123 ASN A CA 1
ATOM 983 C C . ASN A 1 123 ? 0.115 11.016 -13.036 1.00 47.53 123 ASN A C 1
ATOM 985 O O . ASN A 1 123 ? 0.046 9.866 -13.534 1.00 47.53 123 ASN A O 1
#

Foldseek 3Di:
DDDDDDDDDPDPPPPPDPPDPPDDPQDKDKFWAALVLLVLLLVLLVVVVPDDDDDQPLSVVSNVLSVVQNVVCVVVVHIRMDMDRPVSLVSNLVVLVVVLVVDPDPVSNVSSVVVNCRSPDRD

Secondary structure (DSSP, 8-state):
----------------------S----EEEEEE-HHHHHHHHHHHHHHTTSSSPPPHHHHHHHHHHHHHHHHHHHHT--EEEEEETTTHHHHHHHHHHHHHH---HHHHHHHHHHHHHHHS--

pLDDT: mean 75.51, std 17.18, range [36.59, 93.62]

Radius of gyration: 25.09 Å; chains: 1; bounding box: 40×34×88 Å

Organism: NCBI:txid2528016